Protein AF-A0A1F6LPZ7-F1 (afdb_monomer)

Foldseek 3Di:
DQDDQDPLLVVLQVLLVVLLVVLVVCQVVCQFPADPPDPDDDPPDPQDPVLDDPVLVPGHPLSNVLSSLSSVLSVCSSVVNLVVSLVSLVVSLVSLVVCDPPGGDPVRSCSNNVSSVVSSVSD

Structure (mmCIF, N/CA/C/O backbone):
data_AF-A0A1F6LPZ7-F1
#
_entry.id   AF-A0A1F6LPZ7-F1
#
loop_
_atom_site.group_PDB
_atom_site.id
_atom_site.type_symbol
_atom_site.label_atom_id
_atom_site.label_alt_id
_atom_site.label_comp_id
_atom_site.label_asym_id
_atom_site.label_entity_id
_atom_site.label_seq_id
_atom_site.pdbx_PDB_ins_code
_atom_site.Cartn_x
_atom_site.Cartn_y
_atom_site.Cartn_z
_atom_site.occupancy
_atom_site.B_iso_or_equiv
_atom_site.auth_seq_id
_atom_site.auth_comp_id
_atom_site.auth_asym_id
_atom_site.auth_atom_id
_atom_site.pdbx_PDB_model_num
ATOM 1 N N . MET A 1 1 ? -4.169 -3.607 30.531 1.00 42.41 1 MET A N 1
ATOM 2 C CA . MET A 1 1 ? -5.016 -4.193 29.466 1.00 42.41 1 MET A CA 1
ATOM 3 C C . MET A 1 1 ? -4.755 -3.434 28.175 1.00 42.41 1 MET A C 1
ATOM 5 O O . MET A 1 1 ? -4.782 -2.211 28.216 1.00 42.41 1 MET A O 1
ATOM 9 N N . LYS A 1 2 ? -4.438 -4.117 27.066 1.00 54.19 2 LYS A N 1
ATOM 10 C CA . LYS A 1 2 ? -4.415 -3.463 25.746 1.00 54.19 2 LYS A CA 1
ATOM 11 C C . LYS A 1 2 ? -5.873 -3.209 25.324 1.00 54.19 2 LYS A C 1
ATOM 13 O O . LYS A 1 2 ? -6.692 -4.094 25.574 1.00 54.19 2 LYS A O 1
ATOM 18 N N . PRO A 1 3 ? -6.213 -2.040 24.758 1.00 58.59 3 PRO A N 1
ATOM 19 C CA . PRO A 1 3 ? -7.563 -1.796 24.265 1.00 58.59 3 PRO A CA 1
ATOM 20 C C . PRO A 1 3 ? -7.918 -2.840 23.201 1.00 58.59 3 PRO A C 1
ATOM 22 O O . PRO A 1 3 ? -7.073 -3.196 22.377 1.00 58.59 3 PRO A O 1
ATOM 25 N N . ILE A 1 4 ? -9.149 -3.352 23.255 1.00 59.75 4 ILE A N 1
ATOM 26 C CA . ILE A 1 4 ? -9.685 -4.232 22.214 1.00 59.75 4 ILE A CA 1
ATOM 27 C C . ILE A 1 4 ? -9.799 -3.375 20.945 1.00 59.75 4 ILE A C 1
ATOM 29 O O . ILE A 1 4 ? -10.381 -2.288 21.022 1.00 59.75 4 ILE A O 1
ATOM 33 N N . PRO A 1 5 ? -9.212 -3.795 19.810 1.00 61.88 5 PRO A N 1
ATOM 34 C CA . PRO A 1 5 ? -9.353 -3.064 18.560 1.00 61.88 5 PRO A CA 1
ATOM 35 C C . PRO A 1 5 ? -10.834 -2.899 18.225 1.00 61.88 5 PRO A C 1
ATOM 37 O O . PRO A 1 5 ? -11.611 -3.840 18.369 1.00 61.88 5 PRO A O 1
ATOM 40 N N . THR A 1 6 ? -11.223 -1.714 17.767 1.00 70.38 6 THR A N 1
ATOM 41 C CA . THR A 1 6 ? -12.528 -1.547 17.120 1.00 70.38 6 THR A CA 1
ATOM 42 C C . THR A 1 6 ? -12.580 -2.407 15.853 1.00 70.38 6 THR A C 1
ATOM 44 O O . THR A 1 6 ? -11.527 -2.768 15.320 1.00 70.38 6 THR A O 1
ATOM 47 N N . ASP A 1 7 ? -13.771 -2.689 15.320 1.00 75.19 7 ASP A N 1
ATOM 48 C CA . ASP A 1 7 ? -13.915 -3.423 14.049 1.00 75.19 7 ASP A CA 1
ATOM 49 C C . ASP A 1 7 ? -13.062 -2.792 12.934 1.00 75.19 7 ASP A C 1
ATOM 51 O O . ASP A 1 7 ? -12.348 -3.484 12.211 1.00 75.19 7 ASP A O 1
ATOM 55 N N . ALA A 1 8 ? -13.028 -1.455 12.879 1.00 73.12 8 ALA A N 1
ATOM 56 C CA . ALA A 1 8 ? -12.162 -0.696 11.977 1.00 73.12 8 ALA A CA 1
ATOM 57 C C . ALA A 1 8 ? -10.660 -0.942 12.227 1.00 73.12 8 ALA A C 1
ATOM 59 O O . ALA A 1 8 ? -9.877 -1.038 11.282 1.00 73.12 8 ALA A O 1
ATOM 60 N N . GLY A 1 9 ? -10.247 -1.077 13.491 1.00 79.69 9 GLY A N 1
ATOM 61 C CA . GLY A 1 9 ? -8.878 -1.431 13.864 1.00 79.69 9 GLY A CA 1
ATOM 62 C C . GLY A 1 9 ? -8.485 -2.833 13.393 1.00 79.69 9 GLY A C 1
ATOM 63 O O . GLY A 1 9 ? -7.415 -2.991 12.812 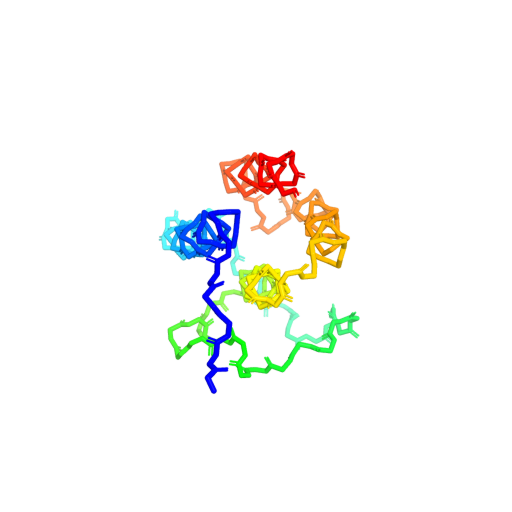1.00 79.69 9 GLY A O 1
ATOM 64 N N . PHE A 1 10 ? -9.356 -3.829 13.578 1.00 81.06 10 PHE A N 1
ATOM 65 C CA . PHE A 1 10 ? -9.109 -5.210 13.140 1.00 81.06 10 PHE A CA 1
ATOM 66 C C . PHE A 1 10 ? -9.074 -5.353 11.611 1.00 81.06 10 PHE A C 1
ATOM 68 O O . PHE A 1 10 ? -8.186 -6.016 11.068 1.00 81.06 10 PHE A O 1
ATOM 75 N N . ILE A 1 11 ? -10.006 -4.699 10.910 1.00 81.81 11 ILE A N 1
ATOM 76 C CA . ILE A 1 11 ? -10.035 -4.673 9.441 1.00 81.81 11 ILE A CA 1
ATOM 77 C C . ILE A 1 11 ? -8.756 -4.024 8.906 1.00 81.81 11 ILE A C 1
ATOM 79 O O . ILE A 1 11 ? -8.107 -4.592 8.030 1.00 81.81 11 ILE A O 1
ATOM 83 N N . CYS A 1 12 ? -8.353 -2.880 9.472 1.00 88.69 12 CYS A N 1
ATOM 84 C CA . CYS A 1 12 ? -7.105 -2.218 9.100 1.00 88.69 12 CYS A CA 1
ATOM 85 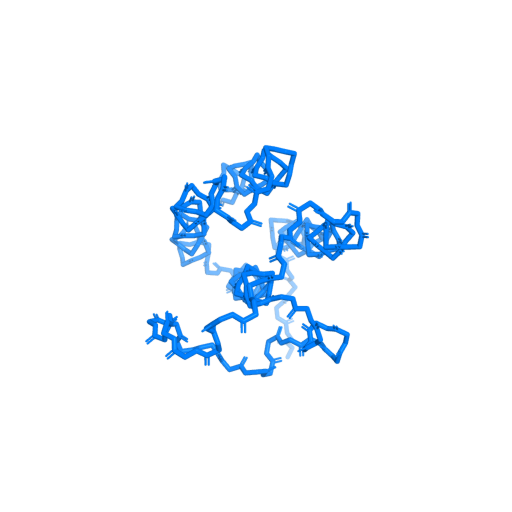C C . CYS A 1 12 ? -5.886 -3.126 9.332 1.00 88.69 12 CYS A C 1
ATOM 87 O O . CYS A 1 12 ? -5.007 -3.201 8.477 1.00 88.69 12 CYS A O 1
ATOM 89 N N . ASP A 1 13 ? -5.839 -3.836 10.464 1.00 90.81 13 ASP A N 1
ATOM 90 C CA . ASP A 1 13 ? -4.743 -4.750 10.797 1.00 90.81 13 ASP A 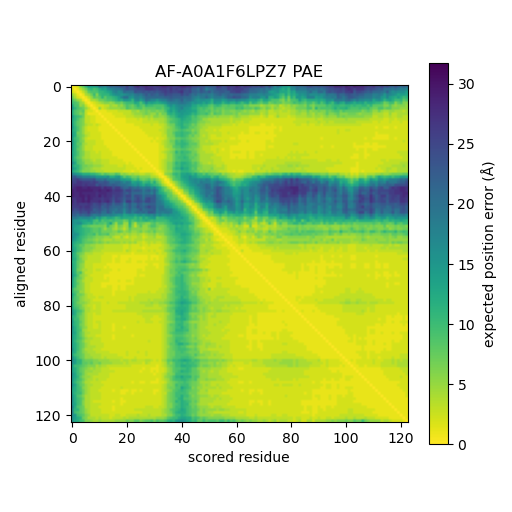CA 1
ATOM 91 C C . ASP A 1 13 ? -4.587 -5.855 9.751 1.00 90.81 13 ASP A C 1
ATOM 93 O O . ASP A 1 13 ? -3.511 -6.028 9.176 1.00 90.81 13 ASP A O 1
ATOM 97 N N . THR A 1 14 ? -5.686 -6.555 9.474 1.00 90.25 14 THR A N 1
ATOM 98 C CA . THR A 1 14 ? -5.712 -7.706 8.566 1.00 90.25 14 THR A CA 1
ATOM 99 C C . THR A 1 14 ? -5.393 -7.279 7.137 1.00 90.25 14 THR A C 1
ATOM 101 O O . THR A 1 14 ? -4.543 -7.883 6.487 1.00 90.25 14 THR A O 1
ATOM 104 N N . PHE A 1 15 ? -6.016 -6.194 6.670 1.00 93.69 15 PHE A N 1
ATOM 105 C CA . PHE A 1 15 ? -5.813 -5.682 5.317 1.00 93.69 15 PHE A CA 1
ATOM 106 C C . PHE A 1 15 ? -4.373 -5.213 5.085 1.00 93.69 15 PHE A C 1
ATOM 108 O O . PHE A 1 15 ? -3.785 -5.486 4.042 1.00 93.69 15 PHE A O 1
ATOM 115 N N . ILE A 1 16 ? -3.766 -4.528 6.061 1.00 95.56 16 ILE A N 1
ATOM 116 C CA . ILE A 1 16 ? -2.375 -4.083 5.927 1.00 95.56 16 ILE A CA 1
ATOM 117 C C . ILE A 1 16 ? -1.410 -5.268 5.919 1.00 95.56 16 ILE A C 1
ATOM 119 O O . ILE A 1 16 ? -0.444 -5.250 5.157 1.00 95.56 16 ILE A O 1
ATOM 123 N N . LEU A 1 17 ? -1.638 -6.282 6.756 1.00 95.00 17 LEU A N 1
ATOM 124 C CA . LEU A 1 17 ? -0.794 -7.477 6.761 1.00 95.00 17 LEU A CA 1
ATOM 125 C C . LEU A 1 17 ? -0.860 -8.219 5.421 1.00 95.00 17 LEU A C 1
ATOM 127 O O . LEU A 1 17 ? 0.186 -8.631 4.918 1.00 95.00 17 LEU A O 1
ATOM 131 N N . ASP A 1 18 ? -2.051 -8.320 4.827 1.00 95.69 18 ASP A N 1
ATOM 132 C CA . ASP A 1 18 ? -2.237 -8.887 3.489 1.00 95.69 18 ASP A CA 1
ATOM 133 C C . ASP A 1 18 ? -1.500 -8.067 2.420 1.00 95.69 18 ASP A C 1
ATOM 135 O O . ASP A 1 18 ? -0.690 -8.608 1.668 1.00 95.69 18 ASP A O 1
ATOM 139 N N . LEU A 1 19 ? -1.655 -6.738 2.425 1.00 96.25 19 LEU A N 1
ATOM 140 C CA . LEU A 1 19 ? -0.956 -5.858 1.483 1.00 96.25 19 LEU A CA 1
ATOM 141 C C . LEU A 1 19 ? 0.574 -5.934 1.628 1.00 96.25 19 LEU A C 1
ATOM 143 O O . LEU A 1 19 ? 1.291 -5.896 0.630 1.00 96.25 19 LEU A O 1
ATOM 147 N N . ILE A 1 20 ? 1.104 -6.076 2.847 1.00 96.44 20 ILE A N 1
ATOM 148 C CA . ILE A 1 20 ? 2.540 -6.325 3.063 1.00 96.44 20 ILE A CA 1
ATOM 149 C C . ILE A 1 20 ? 2.960 -7.660 2.427 1.00 96.44 20 ILE A C 1
ATOM 151 O O . ILE A 1 20 ? 4.021 -7.727 1.803 1.00 96.44 20 ILE A O 1
ATOM 155 N N . GLY A 1 21 ? 2.141 -8.708 2.556 1.00 95.50 21 GLY A N 1
ATOM 156 C CA . GLY A 1 21 ? 2.346 -9.987 1.870 1.00 95.50 21 GLY A CA 1
ATOM 157 C C . GLY A 1 21 ? 2.412 -9.816 0.353 1.00 95.50 21 GLY A C 1
ATOM 158 O O . GLY A 1 21 ? 3.400 -10.201 -0.269 1.00 95.50 21 GLY A O 1
ATOM 159 N N . GLN A 1 22 ? 1.435 -9.118 -0.220 1.00 95.56 22 GLN A N 1
ATOM 160 C CA . GLN A 1 22 ? 1.374 -8.815 -1.651 1.00 95.56 22 GLN A CA 1
ATOM 161 C C . GLN A 1 22 ? 2.585 -8.007 -2.145 1.00 95.56 22 GLN A C 1
ATOM 163 O O . GLN A 1 22 ? 3.098 -8.257 -3.235 1.00 95.56 22 GLN A O 1
ATOM 168 N N . VAL A 1 23 ? 3.100 -7.061 -1.348 1.00 96.25 23 VAL A N 1
ATOM 169 C CA . VAL A 1 23 ? 4.331 -6.320 -1.687 1.00 96.25 23 VAL A CA 1
ATOM 170 C C . VAL A 1 23 ? 5.534 -7.261 -1.766 1.00 96.25 23 VAL A C 1
ATOM 172 O O . VAL A 1 23 ? 6.353 -7.122 -2.675 1.00 96.25 23 VAL A O 1
ATOM 175 N N . ARG A 1 24 ? 5.648 -8.237 -0.857 1.00 94.88 24 ARG A N 1
ATOM 176 C CA . ARG A 1 24 ? 6.723 -9.245 -0.897 1.00 94.88 24 ARG A CA 1
ATOM 177 C C . ARG A 1 24 ? 6.607 -10.129 -2.134 1.00 94.88 24 ARG A C 1
ATOM 179 O O . ARG A 1 24 ? 7.600 -10.327 -2.828 1.00 94.88 24 ARG A O 1
ATOM 186 N N . GLU A 1 25 ? 5.405 -10.600 -2.440 1.00 94.56 25 GLU A N 1
ATOM 187 C CA . GLU A 1 25 ? 5.143 -11.403 -3.638 1.00 94.56 25 GLU A CA 1
ATOM 188 C C . GLU A 1 25 ? 5.464 -10.628 -4.919 1.00 94.56 25 GLU A C 1
ATOM 190 O O . GLU A 1 25 ? 6.103 -11.170 -5.819 1.00 94.56 25 GLU A O 1
ATOM 195 N N . ALA A 1 26 ? 5.130 -9.336 -4.975 1.00 94.62 26 ALA A N 1
ATOM 196 C CA . ALA A 1 26 ? 5.489 -8.466 -6.092 1.00 94.62 26 ALA A CA 1
ATOM 197 C C . ALA A 1 26 ? 7.015 -8.318 -6.260 1.00 94.62 26 ALA A C 1
ATOM 199 O O . ALA A 1 26 ? 7.501 -8.235 -7.389 1.00 94.62 26 ALA A O 1
ATOM 200 N N . VAL A 1 27 ? 7.795 -8.321 -5.171 1.00 93.81 27 VAL A N 1
ATOM 201 C CA . VAL A 1 27 ? 9.266 -8.398 -5.264 1.00 93.81 27 VAL A CA 1
ATOM 202 C C . VAL A 1 27 ? 9.689 -9.735 -5.874 1.00 93.81 27 VAL A C 1
ATOM 204 O O . VAL A 1 27 ? 10.470 -9.744 -6.824 1.00 93.81 27 VAL A O 1
ATOM 207 N N . THR A 1 28 ? 9.164 -10.856 -5.373 1.00 92.56 28 THR A N 1
ATOM 208 C CA . THR A 1 28 ? 9.501 -12.201 -5.876 1.00 92.56 28 THR A CA 1
ATOM 209 C C . THR A 1 28 ? 9.127 -12.385 -7.350 1.00 92.56 28 THR A C 1
ATOM 211 O O . THR A 1 28 ? 9.873 -13.016 -8.094 1.00 92.56 28 THR A O 1
ATOM 214 N N . ALA A 1 29 ? 8.023 -11.784 -7.795 1.00 93.44 29 ALA A N 1
ATOM 215 C CA . ALA A 1 29 ? 7.579 -11.778 -9.188 1.00 93.44 29 ALA A CA 1
ATOM 216 C C . ALA A 1 29 ? 8.409 -10.849 -10.102 1.00 93.44 29 ALA A C 1
ATOM 218 O O . ALA A 1 29 ? 8.164 -10.787 -11.306 1.00 93.44 29 ALA A O 1
ATOM 219 N N . GLY A 1 30 ? 9.373 -10.100 -9.553 1.00 93.44 30 GLY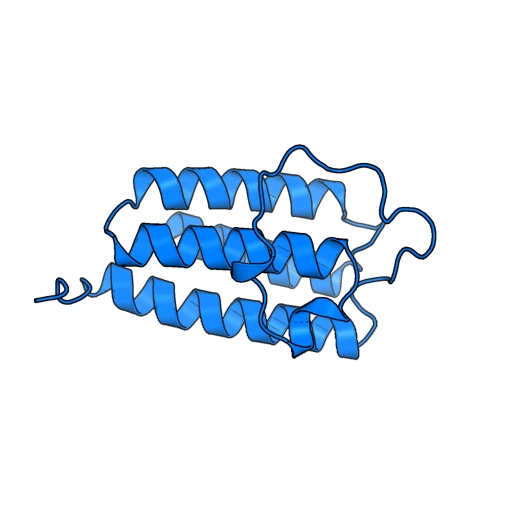 A N 1
ATOM 220 C CA . GLY A 1 30 ? 10.185 -9.139 -10.303 1.00 93.44 30 GLY A CA 1
ATOM 221 C C . GLY A 1 30 ? 9.438 -7.856 -10.682 1.00 93.44 30 GLY A C 1
ATOM 222 O O . GLY A 1 30 ? 9.916 -7.082 -11.511 1.00 93.44 30 GLY A O 1
ATOM 223 N N . TRP A 1 31 ? 8.273 -7.604 -10.081 1.00 94.38 31 TRP A N 1
ATOM 224 C CA . TRP A 1 31 ? 7.456 -6.420 -10.351 1.00 94.38 31 TRP A CA 1
ATOM 225 C C . TRP A 1 31 ? 7.971 -5.168 -9.639 1.00 94.38 31 TRP A C 1
ATOM 227 O O . TRP A 1 31 ? 7.670 -4.055 -10.076 1.00 94.38 31 TRP A O 1
ATOM 237 N N . ILE A 1 32 ? 8.770 -5.338 -8.585 1.00 93.31 32 ILE A N 1
ATOM 238 C CA . ILE A 1 32 ? 9.477 -4.255 -7.896 1.00 93.31 32 ILE A CA 1
ATOM 239 C C . ILE A 1 32 ? 10.972 -4.407 -8.165 1.00 93.31 32 ILE A C 1
ATOM 241 O O . ILE A 1 32 ? 11.601 -5.381 -7.752 1.00 93.31 32 ILE A O 1
ATOM 245 N N . LYS A 1 33 ? 11.547 -3.436 -8.874 1.00 86.88 33 LYS A N 1
ATOM 246 C CA . LYS A 1 33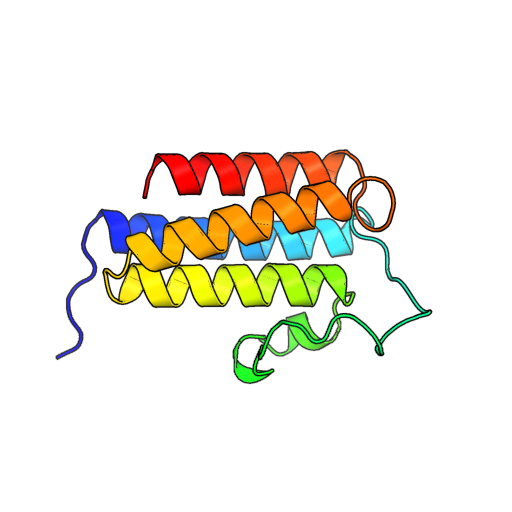 ? 12.942 -3.482 -9.311 1.00 86.88 33 LYS A CA 1
ATOM 247 C C . LYS A 1 33 ? 13.889 -3.236 -8.143 1.00 86.88 33 LYS A C 1
ATOM 249 O O . LYS A 1 33 ? 13.680 -2.339 -7.325 1.00 86.88 33 LYS A O 1
ATOM 254 N N . HIS A 1 34 ? 14.979 -3.991 -8.132 1.00 76.44 34 HIS A N 1
ATOM 255 C CA . HIS A 1 34 ? 16.106 -3.738 -7.251 1.00 76.44 34 HIS A CA 1
ATOM 256 C C . HIS A 1 34 ? 16.915 -2.567 -7.815 1.00 76.44 34 HIS A C 1
ATOM 258 O O . HIS A 1 34 ? 17.569 -2.712 -8.848 1.00 76.44 34 HIS A O 1
ATOM 264 N N . ASP A 1 35 ? 16.870 -1.400 -7.171 1.00 65.81 35 ASP A N 1
ATOM 265 C CA . ASP A 1 35 ? 17.853 -0.368 -7.482 1.00 65.81 35 ASP A CA 1
ATOM 266 C C . ASP A 1 35 ? 19.153 -0.707 -6.751 1.00 65.81 35 ASP A C 1
ATOM 268 O O . ASP A 1 35 ? 19.204 -0.736 -5.526 1.00 65.81 35 ASP A O 1
ATOM 272 N N . LEU A 1 36 ? 20.194 -1.042 -7.509 1.00 55.09 36 LEU A N 1
ATOM 273 C CA . LEU A 1 36 ? 21.523 -1.337 -6.971 1.00 55.09 36 LEU A CA 1
ATOM 274 C C . LEU A 1 36 ? 22.335 -0.057 -6.708 1.00 55.09 36 LEU A C 1
ATOM 276 O O . LEU A 1 36 ? 23.460 -0.153 -6.224 1.00 55.09 36 LEU A O 1
ATOM 280 N N . ARG A 1 37 ? 21.827 1.131 -7.081 1.00 52.19 37 ARG A N 1
ATOM 281 C CA . ARG A 1 37 ? 22.640 2.358 -7.123 1.00 52.19 37 ARG A CA 1
ATOM 282 C C . ARG A 1 37 ? 22.444 3.327 -5.963 1.00 52.19 37 ARG A C 1
ATOM 284 O O . ARG A 1 37 ? 23.275 4.223 -5.836 1.00 52.19 37 ARG A O 1
ATOM 291 N N . LYS A 1 38 ? 21.437 3.173 -5.101 1.00 49.09 38 LYS A N 1
ATOM 292 C CA . LYS A 1 38 ? 21.249 4.082 -3.958 1.00 49.09 38 LYS A CA 1
ATOM 293 C C . LYS A 1 38 ? 20.622 3.407 -2.739 1.00 49.09 38 LYS A C 1
ATOM 295 O O . LYS A 1 38 ? 19.424 3.490 -2.517 1.00 49.09 38 LYS A O 1
ATOM 300 N N . ASP A 1 39 ? 21.485 2.890 -1.871 1.00 47.75 39 ASP A N 1
ATOM 301 C CA . ASP A 1 39 ? 21.229 2.789 -0.425 1.00 47.75 39 ASP A CA 1
ATOM 302 C C . ASP A 1 39 ? 21.529 4.126 0.296 1.00 47.75 39 ASP A C 1
ATOM 304 O O . ASP A 1 39 ? 21.885 4.119 1.471 1.00 47.75 39 ASP A O 1
ATOM 308 N N . ARG A 1 40 ? 21.498 5.279 -0.399 1.00 46.25 40 ARG A N 1
ATOM 309 C CA . ARG A 1 40 ? 22.046 6.530 0.162 1.00 46.25 40 ARG A CA 1
ATOM 310 C C . ARG A 1 40 ? 21.188 7.778 0.189 1.00 46.25 40 ARG A C 1
ATOM 312 O O . ARG A 1 40 ? 21.533 8.637 0.978 1.00 46.25 40 ARG A O 1
ATOM 319 N N . ASP A 1 41 ? 20.111 7.914 -0.577 1.00 45.41 41 ASP A N 1
ATOM 320 C CA . ASP A 1 41 ? 19.380 9.188 -0.563 1.00 45.41 41 ASP A CA 1
ATOM 321 C C . ASP A 1 41 ? 17.875 8.964 -0.736 1.00 45.41 41 ASP A C 1
ATOM 323 O O . ASP A 1 41 ? 17.378 9.012 -1.855 1.00 45.41 41 ASP A O 1
ATOM 327 N N . GLU A 1 42 ? 17.163 8.693 0.358 1.00 48.25 42 GLU A N 1
ATOM 328 C CA . GLU A 1 42 ? 15.729 9.001 0.534 1.00 48.25 42 GLU A CA 1
ATOM 329 C C . GLU A 1 42 ? 15.391 8.975 2.050 1.00 48.25 42 GLU A C 1
ATOM 331 O O . GLU A 1 42 ? 14.363 8.457 2.488 1.00 48.25 42 GLU A O 1
ATOM 336 N N . ASP A 1 43 ? 16.296 9.528 2.871 1.00 46.25 43 ASP A N 1
ATOM 337 C CA . ASP A 1 43 ? 16.151 9.694 4.326 1.00 46.25 43 ASP A CA 1
ATOM 338 C C . ASP A 1 43 ? 15.365 10.974 4.664 1.00 46.25 43 ASP A C 1
ATOM 340 O O . ASP A 1 43 ? 15.865 11.881 5.318 1.00 46.25 43 ASP A O 1
ATOM 344 N N . ASP A 1 44 ? 14.107 11.030 4.226 1.00 47.97 44 ASP A N 1
ATOM 345 C CA . ASP A 1 44 ? 13.089 11.912 4.829 1.00 47.97 44 ASP A CA 1
ATOM 346 C C . ASP A 1 44 ? 12.043 11.089 5.613 1.00 47.97 44 ASP A C 1
ATOM 348 O O . ASP A 1 44 ? 10.939 11.547 5.918 1.00 47.97 44 ASP A O 1
ATOM 352 N N . ASP A 1 45 ? 12.349 9.827 5.923 1.00 54.72 45 ASP A N 1
ATOM 353 C CA . ASP A 1 45 ? 11.520 8.985 6.779 1.00 54.72 45 ASP A CA 1
ATOM 354 C C . ASP A 1 45 ? 12.392 8.451 7.910 1.00 54.72 45 ASP A C 1
ATOM 356 O O . ASP A 1 45 ? 13.199 7.554 7.680 1.00 54.72 45 ASP A O 1
ATOM 360 N N . ASP A 1 46 ? 12.193 8.977 9.126 1.00 50.75 46 ASP A N 1
ATOM 361 C CA . ASP A 1 46 ? 12.685 8.442 10.407 1.00 50.75 46 ASP A CA 1
ATOM 362 C C . ASP A 1 46 ? 12.120 7.019 10.634 1.00 50.75 46 ASP A C 1
ATOM 364 O O . ASP A 1 46 ? 11.247 6.751 11.472 1.00 50.75 46 ASP A O 1
ATOM 368 N N . GLY A 1 47 ? 12.467 6.094 9.750 1.00 55.56 47 GLY A N 1
ATOM 369 C CA . GLY A 1 47 ? 12.005 4.723 9.694 1.00 55.56 47 GLY A CA 1
ATOM 370 C C . GLY A 1 47 ? 12.986 3.844 10.432 1.00 55.56 47 GLY A C 1
ATOM 371 O O . GLY A 1 47 ? 13.982 3.424 9.858 1.00 55.56 47 GLY A O 1
ATOM 372 N N . ASP A 1 48 ? 12.672 3.545 11.687 1.00 65.88 48 ASP A N 1
ATOM 373 C CA . ASP A 1 48 ? 13.401 2.556 12.469 1.00 65.88 48 ASP A CA 1
ATOM 374 C C . ASP A 1 48 ? 13.330 1.177 11.780 1.00 65.88 48 ASP A C 1
ATOM 376 O O . ASP A 1 48 ? 12.253 0.692 11.418 1.00 65.88 48 ASP A O 1
ATOM 380 N N . GLU A 1 49 ? 14.489 0.537 11.607 1.00 67.62 49 GLU A N 1
ATOM 381 C CA . GLU A 1 49 ? 14.649 -0.840 11.120 1.00 67.62 49 GLU A CA 1
ATOM 382 C C . GLU A 1 49 ? 13.799 -1.850 11.913 1.00 67.62 49 GLU A C 1
ATOM 384 O O . GLU A 1 49 ? 13.504 -2.932 11.403 1.00 67.62 49 GLU A O 1
ATOM 389 N N . SER A 1 50 ? 13.371 -1.505 13.135 1.00 75.06 50 SER A N 1
ATOM 390 C CA . SER A 1 50 ? 12.442 -2.308 13.941 1.00 75.06 50 SER A CA 1
ATOM 391 C C . SER A 1 50 ? 11.065 -2.533 13.296 1.00 75.06 50 SER A C 1
ATOM 393 O O . SER A 1 50 ? 10.366 -3.475 13.672 1.00 75.06 50 SER A O 1
ATOM 395 N N . ASP A 1 51 ? 10.681 -1.725 12.301 1.00 79.50 51 ASP A N 1
ATOM 396 C CA . ASP A 1 51 ? 9.432 -1.888 11.543 1.00 79.50 51 ASP A CA 1
ATOM 397 C C . ASP A 1 51 ? 9.500 -2.975 10.454 1.00 79.50 51 ASP A C 1
ATOM 399 O O . ASP A 1 51 ? 8.476 -3.290 9.835 1.00 79.50 51 ASP A O 1
ATOM 403 N N . LEU A 1 52 ? 10.688 -3.534 10.204 1.00 80.69 52 LEU A N 1
ATOM 404 C CA . LEU A 1 52 ? 10.934 -4.579 9.216 1.00 80.69 52 LEU A CA 1
ATOM 405 C C . LEU A 1 52 ? 11.152 -5.932 9.898 1.00 80.69 52 LEU A C 1
ATOM 407 O O . LEU A 1 52 ? 11.938 -6.066 10.838 1.00 80.69 52 LEU A O 1
ATOM 411 N N . SER A 1 53 ? 10.510 -6.975 9.375 1.00 82.38 53 SER A N 1
ATOM 412 C CA . SER A 1 53 ? 10.857 -8.344 9.757 1.00 82.38 53 SER A CA 1
ATOM 413 C C . SER A 1 53 ? 12.168 -8.779 9.084 1.00 82.38 53 SER A C 1
ATOM 415 O O . SER A 1 53 ? 12.585 -8.204 8.081 1.00 82.38 53 SER A O 1
ATOM 417 N N . ASN A 1 54 ? 12.833 -9.814 9.610 1.00 81.75 54 ASN A N 1
ATOM 418 C CA . ASN A 1 54 ? 14.070 -10.349 9.021 1.00 81.75 54 ASN A CA 1
ATOM 419 C C . ASN A 1 54 ? 14.012 -10.612 7.501 1.00 81.75 54 ASN A C 1
ATOM 421 O O . ASN A 1 54 ? 14.974 -10.229 6.832 1.00 81.75 54 ASN A O 1
ATOM 425 N N . PRO A 1 55 ? 12.946 -11.208 6.923 1.00 82.25 55 PRO A N 1
ATOM 426 C CA . PRO A 1 55 ? 12.871 -11.355 5.469 1.00 82.25 55 PRO A CA 1
ATOM 427 C C . PRO A 1 55 ? 12.774 -10.009 4.736 1.00 82.25 55 PRO A C 1
ATOM 429 O O . PRO A 1 55 ? 13.283 -9.889 3.626 1.00 82.25 55 PRO A O 1
ATOM 432 N N . ASP A 1 56 ? 12.200 -8.973 5.355 1.00 84.44 56 ASP A N 1
ATOM 433 C CA . ASP A 1 56 ? 12.037 -7.669 4.705 1.00 84.44 56 ASP A CA 1
ATOM 434 C C . ASP A 1 56 ? 13.363 -6.926 4.520 1.00 84.44 56 ASP A C 1
ATOM 436 O O . ASP A 1 56 ? 13.515 -6.143 3.585 1.00 84.44 56 ASP A O 1
ATOM 440 N N . LYS A 1 57 ? 14.350 -7.181 5.384 1.00 83.69 57 LYS A N 1
ATOM 441 C CA . LYS A 1 57 ? 15.656 -6.503 5.342 1.00 83.69 57 LYS A CA 1
ATOM 442 C C . LYS A 1 57 ? 16.438 -6.775 4.056 1.00 83.69 57 LYS A C 1
ATOM 444 O O . LYS A 1 57 ? 17.258 -5.949 3.658 1.00 83.69 57 LYS A O 1
ATOM 449 N N . GLN A 1 58 ? 16.156 -7.899 3.396 1.00 85.75 58 GLN A N 1
ATOM 450 C CA . GLN A 1 58 ? 16.780 -8.298 2.132 1.00 85.75 58 GLN A CA 1
ATOM 451 C C . GLN A 1 58 ? 16.029 -7.775 0.896 1.00 85.75 58 GLN A C 1
ATOM 453 O O . GLN A 1 58 ? 16.483 -7.978 -0.227 1.00 85.75 58 GLN A O 1
ATOM 458 N N . LEU A 1 59 ? 14.880 -7.115 1.075 1.00 88.25 59 LEU A N 1
ATOM 459 C CA . 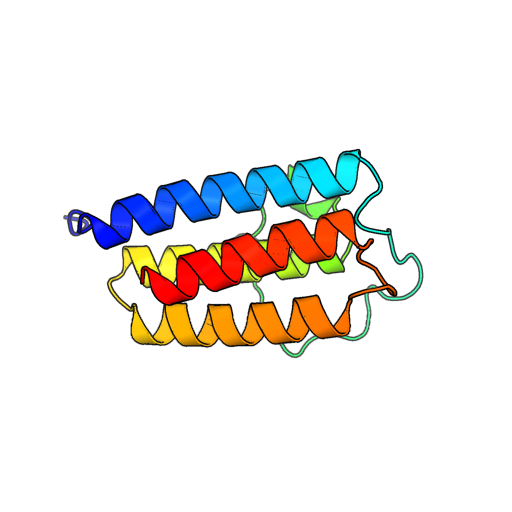LEU A 1 59 ? 14.085 -6.590 -0.034 1.00 88.25 59 LEU A CA 1
ATOM 460 C C . LEU A 1 59 ? 14.704 -5.310 -0.627 1.00 88.25 59 LEU A C 1
ATOM 462 O O . LEU A 1 59 ? 15.435 -4.590 0.067 1.00 88.25 59 LEU A O 1
ATOM 466 N N . PRO A 1 60 ? 14.353 -4.962 -1.883 1.00 90.00 60 PRO A N 1
ATOM 467 C CA . PRO A 1 60 ? 14.707 -3.681 -2.486 1.00 90.00 60 PRO A CA 1
ATOM 468 C C . PRO A 1 60 ? 14.337 -2.480 -1.605 1.00 90.00 60 PRO A C 1
ATOM 470 O O . PRO A 1 60 ? 13.313 -2.497 -0.917 1.00 90.00 60 PRO A O 1
ATOM 473 N N . GLY A 1 61 ? 15.118 -1.395 -1.684 1.00 89.19 61 GLY A N 1
ATOM 474 C CA . GLY A 1 61 ? 14.897 -0.166 -0.904 1.00 89.19 61 GLY A CA 1
ATOM 475 C C . GLY A 1 61 ? 13.465 0.375 -0.985 1.00 89.19 61 GLY A C 1
ATOM 476 O O . GLY A 1 61 ? 12.857 0.678 0.042 1.00 89.19 61 GLY A O 1
ATOM 477 N N . VAL A 1 62 ? 12.878 0.394 -2.187 1.00 90.69 62 VAL A N 1
ATOM 478 C CA . VAL A 1 62 ? 11.486 0.829 -2.396 1.00 90.69 62 VAL A CA 1
ATOM 479 C C . VAL A 1 62 ? 10.486 -0.076 -1.673 1.00 90.69 62 VAL A C 1
ATOM 481 O O . VAL A 1 62 ? 9.591 0.430 -1.000 1.00 90.69 62 VAL A O 1
ATOM 484 N N . ALA A 1 63 ? 10.655 -1.399 -1.745 1.00 92.50 63 ALA A N 1
ATOM 485 C CA . ALA A 1 63 ? 9.783 -2.342 -1.045 1.00 92.50 63 ALA A CA 1
ATOM 486 C C . ALA A 1 63 ? 9.896 -2.185 0.479 1.00 92.50 63 ALA A C 1
ATOM 488 O O . ALA A 1 63 ? 8.875 -2.097 1.161 1.00 92.50 63 ALA A O 1
ATOM 489 N N . LYS A 1 64 ? 11.123 -2.052 1.007 1.00 92.06 64 LYS A N 1
ATOM 490 C CA . LYS A 1 64 ? 11.370 -1.766 2.431 1.00 92.06 64 LYS A CA 1
ATOM 491 C C . LYS A 1 64 ? 10.651 -0.494 2.875 1.00 92.06 64 LYS A C 1
ATOM 493 O O . LYS A 1 64 ? 9.950 -0.508 3.882 1.00 92.06 64 LYS A O 1
ATOM 498 N N . SER A 1 65 ? 10.782 0.587 2.108 1.00 91.50 65 SER A N 1
ATOM 499 C CA . SER A 1 65 ? 10.135 1.869 2.404 1.00 91.50 65 SER A CA 1
ATOM 500 C C . SER A 1 65 ? 8.603 1.753 2.436 1.00 91.50 65 SER A C 1
ATOM 502 O O . SER A 1 65 ? 7.967 2.204 3.393 1.00 91.50 65 SER A O 1
ATOM 504 N N . ILE A 1 66 ? 8.005 1.062 1.458 1.00 94.00 66 ILE A N 1
ATOM 505 C CA . ILE A 1 66 ? 6.555 0.808 1.410 1.00 94.00 66 ILE A CA 1
ATOM 506 C C . ILE A 1 66 ? 6.100 -0.006 2.631 1.00 94.00 66 ILE A C 1
ATOM 508 O O . ILE A 1 66 ? 5.160 0.402 3.317 1.00 94.00 66 ILE A O 1
ATOM 512 N N . ILE A 1 67 ? 6.792 -1.105 2.954 1.00 94.88 67 ILE A N 1
ATOM 513 C CA . ILE A 1 67 ? 6.463 -1.961 4.105 1.00 94.88 67 ILE A CA 1
ATOM 514 C C . ILE A 1 67 ? 6.565 -1.178 5.418 1.00 94.88 67 ILE A C 1
ATOM 516 O O . ILE A 1 67 ? 5.638 -1.241 6.223 1.00 94.88 67 ILE A O 1
ATOM 520 N N . ARG A 1 68 ? 7.616 -0.372 5.630 1.00 93.12 68 ARG A N 1
ATOM 521 C CA . ARG A 1 68 ? 7.733 0.472 6.838 1.00 93.12 68 ARG A CA 1
ATOM 522 C C . ARG A 1 68 ? 6.543 1.415 6.984 1.00 93.12 68 ARG A C 1
ATOM 524 O O . ARG A 1 68 ? 5.970 1.521 8.071 1.00 93.12 68 ARG A O 1
ATOM 531 N N . LYS A 1 69 ? 6.138 2.093 5.905 1.00 94.38 69 LYS A N 1
ATOM 532 C CA . LYS A 1 69 ? 4.983 3.003 5.951 1.00 94.38 69 LYS A CA 1
ATOM 533 C C . LYS A 1 69 ? 3.690 2.253 6.259 1.00 94.38 69 LYS A C 1
ATOM 535 O O . LYS A 1 69 ? 2.931 2.719 7.107 1.00 94.38 69 LYS A O 1
ATOM 540 N N . LEU A 1 70 ? 3.471 1.083 5.661 1.00 95.44 70 LEU A N 1
ATOM 541 C CA . LEU A 1 70 ? 2.331 0.217 5.974 1.00 95.44 70 LEU A CA 1
ATOM 542 C C . LEU A 1 70 ? 2.340 -0.230 7.446 1.00 95.44 70 LEU A C 1
ATOM 544 O O . LEU A 1 70 ? 1.336 -0.064 8.141 1.00 95.44 70 LEU A O 1
ATOM 548 N N . THR A 1 71 ? 3.482 -0.668 7.981 1.00 94.44 71 THR A N 1
ATOM 549 C CA . THR A 1 71 ? 3.643 -1.004 9.408 1.00 94.44 71 THR A CA 1
ATOM 550 C C . THR A 1 71 ? 3.330 0.191 10.318 1.00 94.44 71 THR A C 1
ATOM 552 O O . THR A 1 71 ? 2.669 0.037 11.350 1.00 94.44 71 THR A O 1
ATOM 555 N N . LYS A 1 72 ? 3.737 1.410 9.942 1.00 93.19 72 LYS A N 1
ATOM 556 C CA . LYS A 1 72 ? 3.383 2.643 10.669 1.00 93.19 72 LYS A CA 1
ATOM 557 C C . LYS A 1 72 ? 1.873 2.916 10.626 1.00 93.19 72 LYS A C 1
ATOM 559 O O . LYS A 1 72 ? 1.300 3.220 11.671 1.00 93.19 72 LYS A O 1
ATOM 564 N N . VAL A 1 73 ? 1.217 2.777 9.469 1.00 94.12 73 VAL A N 1
ATOM 565 C CA . VAL A 1 73 ? -0.252 2.918 9.348 1.00 94.12 73 VAL A CA 1
ATOM 566 C C . VAL A 1 73 ? -0.954 1.913 10.262 1.00 94.12 73 VAL A C 1
ATOM 568 O O . VAL A 1 73 ? -1.817 2.305 11.048 1.00 94.12 73 VAL A O 1
ATOM 571 N N . ARG A 1 74 ? -0.526 0.647 10.237 1.00 93.62 74 ARG A N 1
ATOM 572 C CA . ARG A 1 74 ? -1.058 -0.421 11.092 1.00 93.62 74 ARG A CA 1
ATOM 573 C C . ARG A 1 74 ? -0.978 -0.054 12.571 1.00 93.62 74 ARG A C 1
ATOM 575 O O . ARG A 1 74 ? -1.971 -0.156 13.288 1.00 93.62 74 ARG A O 1
ATOM 582 N N . ARG A 1 75 ? 0.176 0.441 13.036 1.00 92.44 75 ARG A N 1
ATOM 583 C CA . ARG A 1 75 ? 0.353 0.888 14.430 1.00 92.44 75 ARG A CA 1
ATOM 584 C C . ARG A 1 75 ? -0.595 2.028 14.803 1.00 92.44 75 ARG A C 1
ATOM 586 O O . ARG A 1 75 ? -1.131 2.019 15.909 1.00 92.44 75 ARG A O 1
ATOM 593 N N . GLU A 1 76 ? -0.816 2.988 13.909 1.00 93.44 76 GLU A N 1
ATOM 594 C CA . GLU A 1 76 ? -1.751 4.091 14.156 1.00 93.44 76 GLU A CA 1
ATOM 595 C C . GLU A 1 76 ? -3.213 3.608 14.181 1.00 93.44 76 GLU A C 1
ATOM 597 O O . GLU A 1 76 ? -3.941 3.979 15.102 1.00 93.44 76 GLU A O 1
ATOM 602 N N . CYS A 1 77 ? -3.621 2.708 13.277 1.00 91.81 77 CYS A N 1
ATOM 603 C CA . CYS A 1 77 ? -4.937 2.051 13.313 1.00 91.81 77 CYS A CA 1
ATOM 604 C C . CYS A 1 77 ? -5.182 1.303 14.629 1.00 91.81 77 CYS A C 1
ATOM 606 O O . CYS A 1 77 ? -6.205 1.506 15.280 1.00 91.81 77 CYS A O 1
ATOM 608 N N . MET A 1 78 ? -4.214 0.497 15.073 1.00 89.44 78 MET A N 1
ATOM 609 C CA . MET A 1 78 ? -4.309 -0.269 16.324 1.00 89.44 78 MET A CA 1
ATOM 610 C C . MET A 1 78 ? -4.358 0.618 17.576 1.00 89.44 78 MET A C 1
ATOM 612 O O . MET A 1 78 ? -4.786 0.175 18.640 1.00 89.44 78 MET A O 1
ATOM 616 N N . ARG A 1 79 ? -3.932 1.881 17.463 1.00 90.81 79 ARG A N 1
ATOM 617 C CA . ARG A 1 79 ? -4.046 2.908 18.511 1.00 90.81 79 ARG A CA 1
ATOM 618 C C . ARG A 1 79 ? -5.318 3.758 18.383 1.00 90.81 79 ARG A C 1
ATOM 620 O O . ARG A 1 79 ? -5.473 4.698 19.156 1.00 90.81 79 ARG A O 1
ATOM 627 N N . GLY A 1 80 ? -6.181 3.488 17.400 1.00 90.12 80 GLY A N 1
ATOM 628 C CA . GLY A 1 80 ? -7.361 4.301 17.087 1.00 90.12 80 GLY A CA 1
ATOM 629 C C . GLY A 1 80 ? -7.039 5.679 16.492 1.00 90.12 80 GLY A C 1
ATOM 630 O O . GLY A 1 80 ? -7.912 6.540 16.405 1.00 90.12 80 GLY A O 1
ATOM 631 N N . LYS A 1 81 ? -5.790 5.923 16.076 1.00 93.00 81 LYS A N 1
ATOM 632 C CA . LYS A 1 81 ? -5.318 7.205 15.527 1.00 93.00 81 LYS A CA 1
ATOM 633 C C . LYS A 1 81 ? -5.565 7.282 14.018 1.00 93.00 81 LYS A C 1
ATOM 635 O O . LYS A 1 81 ? -4.641 7.456 13.222 1.00 93.00 81 LYS A O 1
ATOM 640 N N . PHE A 1 82 ? -6.827 7.163 13.612 1.00 91.25 82 PHE A N 1
ATOM 641 C CA . PHE A 1 82 ? -7.207 7.076 12.196 1.00 91.25 82 PHE A CA 1
ATOM 642 C C . PHE A 1 82 ? -6.851 8.331 11.383 1.00 91.25 82 PHE A C 1
ATOM 644 O O . PHE A 1 82 ? -6.516 8.218 10.209 1.00 91.25 82 PHE A O 1
ATOM 651 N N . GLY A 1 83 ? -6.840 9.524 11.992 1.00 93.38 83 GLY A N 1
ATOM 652 C CA . GLY A 1 83 ? -6.365 10.748 11.328 1.00 93.38 83 GLY A CA 1
ATOM 653 C C . GLY A 1 83 ? -4.916 10.630 10.834 1.00 93.38 83 GLY A C 1
ATOM 654 O O . GLY A 1 83 ? -4.644 10.850 9.653 1.00 93.38 83 GLY A O 1
ATOM 655 N N . ASN A 1 84 ? -4.017 10.172 11.710 1.00 94.94 84 ASN A N 1
ATOM 656 C CA . ASN A 1 84 ? -2.607 9.941 11.387 1.00 94.94 84 ASN A CA 1
ATOM 657 C C . ASN A 1 84 ? -2.435 8.805 10.371 1.00 94.94 84 ASN A C 1
ATOM 659 O O . ASN A 1 84 ? -1.593 8.889 9.477 1.00 94.94 84 ASN A O 1
ATOM 663 N N . ALA A 1 85 ? -3.236 7.740 10.496 1.00 94.44 85 ALA A N 1
ATOM 664 C CA . ALA A 1 85 ? -3.232 6.629 9.548 1.00 94.44 85 ALA A CA 1
ATOM 665 C C . ALA A 1 85 ? -3.574 7.115 8.127 1.00 94.44 85 ALA A C 1
ATOM 667 O O . ALA A 1 85 ? -2.821 6.845 7.189 1.00 94.44 85 ALA A O 1
ATOM 668 N N . ARG A 1 86 ? -4.636 7.920 7.975 1.00 95.69 86 ARG A N 1
ATOM 669 C CA . ARG A 1 86 ? -5.031 8.517 6.687 1.00 95.69 86 ARG A CA 1
ATOM 670 C C . ARG A 1 86 ? -3.949 9.425 6.102 1.00 95.69 86 ARG A C 1
ATOM 672 O O . ARG A 1 86 ? -3.700 9.383 4.901 1.00 95.69 86 ARG A O 1
ATOM 679 N N . GLU A 1 87 ? -3.294 10.245 6.921 1.00 96.44 87 GLU A N 1
ATOM 680 C CA . GLU A 1 87 ? -2.192 11.098 6.457 1.00 96.44 87 GLU A CA 1
ATOM 681 C C . GLU A 1 87 ? -1.029 10.268 5.896 1.00 96.44 87 GLU A C 1
ATOM 683 O O . GLU A 1 87 ? -0.551 10.530 4.790 1.00 96.44 87 GLU A O 1
ATOM 688 N N . LYS A 1 88 ? -0.631 9.206 6.605 1.00 95.12 88 LYS A N 1
ATOM 689 C CA . LYS A 1 88 ? 0.432 8.300 6.151 1.00 95.12 88 LYS A CA 1
ATOM 690 C C . LYS A 1 88 ? 0.064 7.559 4.867 1.00 95.12 88 LYS A C 1
ATOM 692 O O . LYS A 1 88 ? 0.922 7.431 3.996 1.00 95.12 88 LYS A O 1
ATOM 697 N N . LEU A 1 89 ? -1.193 7.143 4.709 1.00 96.06 89 LEU A N 1
ATOM 698 C CA . LEU A 1 89 ? -1.679 6.542 3.461 1.00 96.06 89 LEU A CA 1
ATOM 699 C C . LEU A 1 89 ? -1.606 7.521 2.285 1.00 96.06 89 LEU A C 1
ATOM 701 O O . LEU A 1 89 ? -1.129 7.150 1.216 1.00 96.06 89 LEU A O 1
ATOM 705 N N . ARG A 1 90 ? -1.980 8.794 2.475 1.00 97.12 90 ARG A N 1
ATOM 706 C CA . ARG A 1 90 ? -1.829 9.821 1.424 1.00 97.12 90 ARG A CA 1
ATOM 707 C C . ARG A 1 90 ? -0.371 10.010 1.014 1.00 97.12 90 ARG A C 1
ATOM 709 O O . ARG A 1 90 ? -0.081 10.135 -0.175 1.00 97.12 90 ARG A O 1
ATOM 716 N N . THR A 1 91 ? 0.548 10.006 1.976 1.00 96.06 91 THR A N 1
ATOM 717 C CA . THR A 1 91 ? 1.989 10.068 1.694 1.00 96.06 91 THR A CA 1
ATOM 718 C C . THR A 1 91 ? 2.468 8.831 0.934 1.00 96.06 91 THR A C 1
ATOM 720 O O . THR A 1 91 ? 3.206 8.973 -0.040 1.00 96.06 91 THR A O 1
ATOM 723 N N . LEU A 1 92 ? 2.000 7.635 1.306 1.00 95.56 92 LEU A N 1
ATOM 724 C CA . LEU A 1 92 ? 2.318 6.400 0.586 1.00 95.56 92 LEU A CA 1
ATOM 725 C C . LEU A 1 92 ? 1.813 6.437 -0.866 1.00 95.56 92 LEU A C 1
ATOM 727 O O . LEU A 1 92 ? 2.569 6.106 -1.773 1.00 95.56 92 LEU A O 1
ATOM 731 N N . ILE A 1 93 ? 0.593 6.924 -1.119 1.00 97.06 93 ILE A N 1
ATOM 732 C CA . ILE A 1 93 ? 0.060 7.082 -2.487 1.00 97.06 93 ILE A CA 1
ATOM 733 C C . ILE A 1 93 ? 0.960 7.998 -3.328 1.00 97.06 93 ILE A C 1
ATOM 735 O O . ILE A 1 93 ? 1.269 7.682 -4.478 1.00 97.06 93 ILE A O 1
ATOM 739 N N . ARG A 1 94 ? 1.421 9.126 -2.767 1.00 95.81 94 ARG A N 1
ATOM 740 C CA . ARG A 1 94 ? 2.350 10.038 -3.464 1.00 95.81 94 ARG A CA 1
ATOM 741 C C . ARG A 1 94 ? 3.669 9.347 -3.802 1.00 95.81 94 ARG A C 1
ATOM 743 O O . ARG A 1 94 ? 4.134 9.476 -4.932 1.00 95.81 94 ARG A O 1
ATOM 750 N N . GLN A 1 95 ? 4.232 8.588 -2.863 1.00 92.50 95 GLN A N 1
ATOM 751 C CA . GLN A 1 95 ? 5.447 7.807 -3.093 1.00 92.50 95 GLN A CA 1
ATOM 752 C C . GLN A 1 95 ? 5.242 6.775 -4.209 1.00 92.50 95 GLN A C 1
ATOM 754 O O . GLN A 1 95 ? 6.027 6.729 -5.149 1.00 92.50 95 GLN A O 1
ATOM 759 N N . VAL A 1 96 ? 4.167 5.987 -4.156 1.00 94.12 96 VAL A N 1
ATOM 760 C CA . VAL A 1 96 ? 3.858 4.962 -5.167 1.00 94.12 96 VAL A CA 1
ATOM 761 C C . VAL A 1 96 ? 3.698 5.589 -6.557 1.00 94.12 96 VAL A C 1
ATOM 763 O O . VAL A 1 96 ? 4.258 5.081 -7.526 1.00 94.12 96 VAL A O 1
ATOM 766 N N . ASN A 1 97 ? 3.029 6.743 -6.658 1.00 94.50 97 ASN A N 1
ATOM 767 C CA . ASN A 1 97 ? 2.952 7.514 -7.904 1.00 94.50 97 ASN A CA 1
ATOM 768 C C . ASN A 1 97 ? 4.332 7.969 -8.403 1.00 94.50 97 ASN A C 1
ATOM 770 O O . ASN A 1 97 ? 4.602 7.877 -9.597 1.00 94.50 97 ASN A O 1
ATOM 774 N N . ALA A 1 98 ? 5.213 8.431 -7.512 1.00 92.50 98 ALA A N 1
ATOM 775 C CA . ALA A 1 98 ? 6.551 8.898 -7.878 1.00 92.50 98 ALA A CA 1
ATOM 776 C C . ALA A 1 98 ? 7.491 7.769 -8.341 1.00 92.50 98 ALA A C 1
ATOM 778 O O . ALA A 1 98 ? 8.439 8.042 -9.088 1.00 92.50 98 ALA A O 1
ATOM 779 N N . GLN A 1 99 ? 7.225 6.531 -7.903 1.00 91.56 99 GLN A N 1
ATOM 780 C CA . GLN A 1 99 ? 8.021 5.341 -8.215 1.00 91.56 99 GLN A CA 1
ATOM 781 C C . GLN A 1 99 ? 7.496 4.514 -9.398 1.00 91.56 99 GLN A C 1
ATOM 783 O O . GLN A 1 99 ? 8.183 3.590 -9.852 1.00 91.56 99 GLN A O 1
ATOM 788 N N . ARG A 1 100 ? 6.323 4.864 -9.942 1.00 94.38 100 ARG A N 1
ATOM 789 C CA . ARG A 1 100 ? 5.756 4.263 -11.156 1.00 94.38 100 ARG A CA 1
ATOM 790 C C . ARG A 1 100 ? 6.738 4.354 -12.328 1.00 94.38 100 ARG A C 1
ATOM 792 O O . ARG A 1 100 ? 7.292 5.417 -12.603 1.00 94.38 100 ARG A O 1
ATOM 799 N N . GLY A 1 101 ? 6.978 3.235 -13.005 1.00 88.81 101 GLY A N 1
ATOM 800 C CA . GLY A 1 101 ? 7.889 3.124 -14.150 1.00 88.81 101 GLY A CA 1
ATOM 801 C C . GLY A 1 101 ? 9.383 3.149 -13.793 1.00 88.81 101 GLY A C 1
ATOM 802 O O . GLY A 1 101 ? 10.193 2.593 -14.538 1.00 88.81 101 GLY A O 1
ATOM 803 N N . LYS A 1 102 ? 9.760 3.725 -12.642 1.00 90.44 102 LYS A N 1
ATOM 804 C CA . LYS A 1 102 ? 11.144 3.763 -12.140 1.00 90.44 102 LYS A CA 1
ATOM 805 C C . LYS A 1 102 ? 11.513 2.458 -11.447 1.00 90.44 102 LYS A C 1
ATOM 807 O O . LYS A 1 102 ? 12.325 1.690 -11.961 1.00 90.44 102 LYS A O 1
ATOM 812 N N . HIS A 1 103 ? 10.863 2.193 -10.315 1.00 91.94 103 HIS A N 1
ATOM 813 C CA . HIS A 1 103 ? 11.092 1.006 -9.489 1.00 91.94 103 HIS A CA 1
ATOM 814 C C . HIS A 1 103 ? 9.867 0.100 -9.414 1.00 91.94 103 HIS A C 1
ATOM 816 O O . HIS A 1 103 ? 10.012 -1.078 -9.104 1.00 91.94 103 HIS A O 1
ATOM 822 N N . LEU A 1 104 ? 8.684 0.619 -9.744 1.00 94.00 104 LEU A N 1
ATOM 823 C CA . LEU A 1 104 ? 7.448 -0.148 -9.818 1.00 94.00 104 LEU A CA 1
ATOM 824 C C . LEU A 1 104 ? 7.071 -0.375 -11.282 1.00 94.00 104 LEU A C 1
ATOM 826 O O . LEU A 1 104 ? 6.994 0.571 -12.069 1.00 94.00 104 LEU A O 1
ATOM 830 N N . THR A 1 105 ? 6.830 -1.630 -11.642 1.00 95.44 105 THR A N 1
ATOM 831 C CA . THR A 1 105 ? 6.061 -1.986 -12.847 1.00 95.44 105 THR A CA 1
ATOM 832 C C . THR A 1 105 ? 4.626 -1.459 -12.757 1.00 95.44 105 THR A C 1
ATOM 834 O 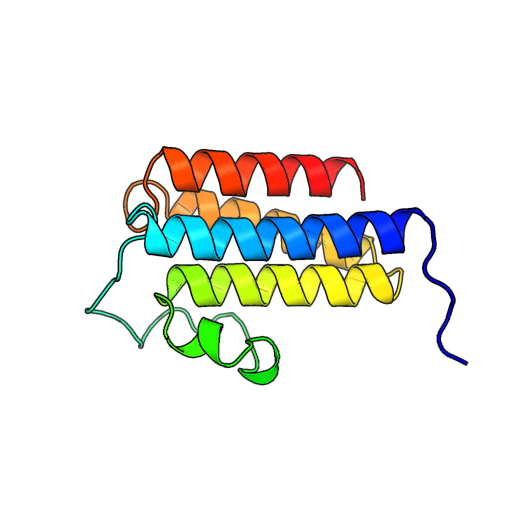O . THR A 1 105 ? 4.183 -1.039 -11.685 1.00 95.44 105 THR A O 1
ATOM 837 N N . GLU A 1 106 ? 3.884 -1.486 -13.864 1.00 95.44 106 GLU A N 1
ATOM 838 C CA . GLU A 1 106 ? 2.475 -1.070 -13.869 1.00 95.44 106 GLU A CA 1
ATOM 839 C C . GLU A 1 106 ? 1.615 -1.957 -12.961 1.00 95.44 106 GLU A C 1
ATOM 841 O O . GLU A 1 106 ? 0.748 -1.449 -12.251 1.00 95.44 106 GLU A O 1
ATOM 846 N N . GLU A 1 107 ? 1.912 -3.254 -12.907 1.00 95.06 107 GLU A N 1
ATOM 847 C CA . GLU A 1 107 ? 1.233 -4.242 -12.074 1.00 95.06 107 GLU A CA 1
ATOM 848 C C . GLU A 1 107 ? 1.424 -3.938 -10.584 1.00 95.06 107 GLU A C 1
ATOM 850 O O . GLU A 1 107 ? 0.448 -3.766 -9.852 1.00 95.06 107 GLU A O 1
ATOM 855 N N . SER A 1 108 ? 2.677 -3.799 -10.130 1.00 95.94 108 SER A N 1
ATOM 856 C CA . SER A 1 108 ? 2.952 -3.450 -8.724 1.00 95.94 108 SER A CA 1
ATOM 857 C C . SER A 1 108 ? 2.432 -2.060 -8.355 1.00 95.94 108 SER A C 1
ATOM 859 O O . SER A 1 108 ? 1.908 -1.870 -7.258 1.00 95.94 108 SER A O 1
ATOM 861 N N . TYR A 1 109 ? 2.528 -1.091 -9.269 1.00 96.94 109 TYR A N 1
ATOM 862 C CA . TYR A 1 109 ? 1.961 0.238 -9.078 1.00 96.94 109 TYR A CA 1
ATOM 863 C C . TYR A 1 109 ? 0.447 0.174 -8.848 1.00 96.94 109 TYR A C 1
ATOM 865 O O . TYR A 1 109 ? -0.038 0.713 -7.851 1.00 96.94 109 TYR A O 1
ATOM 873 N N . ALA A 1 110 ? -0.289 -0.491 -9.742 1.00 97.06 110 ALA A N 1
ATOM 874 C CA . ALA A 1 110 ? -1.742 -0.586 -9.671 1.00 97.06 110 ALA A CA 1
ATOM 875 C C . ALA A 1 110 ? -2.194 -1.311 -8.399 1.00 97.06 110 ALA A C 1
ATOM 877 O O . ALA A 1 110 ? -3.061 -0.803 -7.690 1.00 97.06 110 ALA A O 1
ATOM 878 N N . LEU A 1 111 ? -1.555 -2.439 -8.074 1.00 96.25 111 LEU A N 1
ATOM 879 C CA . LEU A 1 111 ? -1.838 -3.230 -6.877 1.00 96.25 111 LEU A CA 1
ATOM 880 C C . LEU A 1 111 ? -1.688 -2.401 -5.598 1.00 96.25 111 LEU A C 1
ATOM 882 O O . LEU A 1 111 ? -2.605 -2.329 -4.779 1.00 96.25 111 LEU A O 1
ATOM 886 N N . ILE A 1 112 ? -0.535 -1.751 -5.423 1.00 96.56 112 ILE A N 1
ATOM 887 C CA . ILE A 1 112 ? -0.240 -1.022 -4.187 1.00 96.56 112 ILE A CA 1
ATOM 888 C C . ILE A 1 112 ? -1.117 0.225 -4.101 1.00 96.56 112 ILE A C 1
ATOM 890 O O . ILE A 1 112 ? -1.678 0.509 -3.041 1.00 96.56 112 ILE A O 1
ATOM 894 N N . LYS A 1 113 ? -1.282 0.960 -5.206 1.00 97.38 113 LYS A N 1
ATOM 895 C CA . LYS A 1 113 ? -2.102 2.173 -5.227 1.00 97.38 113 LYS A CA 1
ATOM 896 C C . LYS A 1 113 ? -3.566 1.870 -4.923 1.00 97.38 113 LYS A C 1
ATOM 898 O O . LYS A 1 113 ? -4.110 2.494 -4.017 1.00 97.38 113 LYS A O 1
ATOM 903 N N . PHE A 1 114 ? -4.166 0.907 -5.623 1.00 96.81 114 PHE A N 1
ATOM 904 C CA . PHE A 1 114 ? -5.574 0.554 -5.446 1.00 96.81 114 PHE A CA 1
ATOM 905 C C . PHE A 1 114 ? -5.869 0.152 -4.000 1.00 96.81 114 PHE A C 1
ATOM 907 O O . PHE A 1 114 ? -6.767 0.710 -3.375 1.00 96.81 114 PHE A O 1
ATOM 914 N N . ASN A 1 115 ? -5.066 -0.753 -3.431 1.00 95.44 115 ASN A N 1
ATOM 915 C CA . ASN A 1 115 ? -5.257 -1.191 -2.050 1.00 95.44 115 ASN A CA 1
ATOM 916 C C . ASN A 1 115 ? -5.047 -0.047 -1.042 1.00 95.44 115 ASN A C 1
ATOM 918 O O . ASN A 1 115 ? -5.774 0.050 -0.054 1.00 95.44 115 ASN A O 1
ATOM 922 N N . THR A 1 116 ? -4.092 0.853 -1.295 1.00 95.75 116 THR 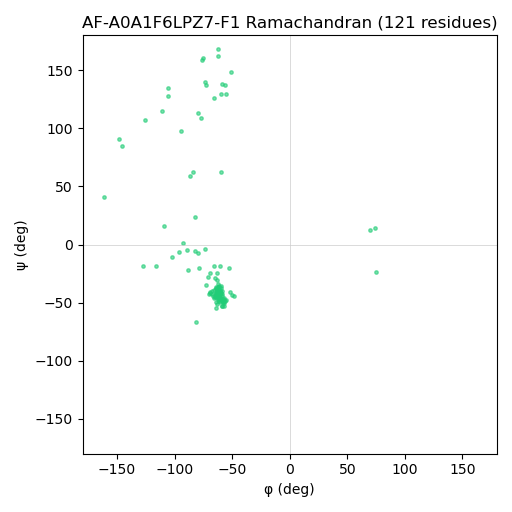A N 1
ATOM 923 C CA . THR A 1 116 ? -3.846 2.011 -0.418 1.00 95.75 116 THR A CA 1
ATOM 924 C C . THR A 1 116 ? -4.994 3.026 -0.479 1.00 95.75 116 THR A C 1
ATOM 926 O O . THR A 1 116 ? -5.389 3.561 0.557 1.00 95.75 116 THR A O 1
ATOM 929 N N . GLU A 1 117 ? -5.548 3.287 -1.666 1.00 95.56 117 GLU A N 1
ATOM 930 C CA . GLU A 1 117 ? -6.712 4.164 -1.867 1.00 95.56 117 GLU A CA 1
ATOM 931 C C . GLU A 1 117 ? -7.977 3.568 -1.244 1.00 95.56 117 GLU A C 1
ATOM 933 O O . GLU A 1 117 ? -8.687 4.269 -0.522 1.00 95.56 117 GLU A O 1
ATOM 938 N N . PHE A 1 118 ? -8.208 2.267 -1.436 1.00 93.19 118 PHE A N 1
ATOM 939 C CA . PHE A 1 118 ? -9.311 1.550 -0.801 1.00 93.19 118 PHE A CA 1
ATOM 940 C C . PHE A 1 118 ? -9.231 1.648 0.724 1.00 93.19 118 PHE A C 1
ATOM 942 O O . PHE A 1 118 ? -10.202 2.026 1.378 1.00 93.19 118 PHE A O 1
ATOM 949 N N . LEU A 1 119 ? -8.060 1.376 1.307 1.00 91.62 119 LEU A N 1
ATOM 950 C CA . LEU A 1 119 ? -7.876 1.487 2.750 1.00 91.62 119 LEU A CA 1
ATOM 951 C C . LEU A 1 119 ? -8.095 2.926 3.240 1.00 91.62 119 LEU A C 1
ATOM 953 O O . LEU A 1 119 ? -8.739 3.128 4.264 1.00 91.62 119 LEU A O 1
ATOM 957 N N . LEU A 1 120 ? -7.612 3.931 2.505 1.00 93.19 120 LEU A N 1
ATOM 958 C CA . LEU A 1 120 ? -7.823 5.340 2.848 1.00 93.19 120 LEU A CA 1
ATOM 959 C C . LEU A 1 120 ? -9.312 5.721 2.893 1.00 93.19 120 LEU A C 1
ATOM 961 O O . LEU A 1 120 ? -9.688 6.545 3.725 1.00 93.19 120 LEU A O 1
ATOM 965 N N . GLU A 1 121 ? -10.134 5.147 2.013 1.00 91.00 121 GLU A N 1
ATOM 966 C CA . GLU A 1 121 ? -11.585 5.366 1.976 1.00 91.00 121 GLU A CA 1
ATOM 967 C C . GLU A 1 121 ? -12.312 4.680 3.144 1.00 91.00 121 GLU A C 1
ATOM 969 O O . GLU A 1 121 ? -13.312 5.202 3.637 1.00 91.00 121 GLU A O 1
ATOM 974 N N . LYS A 1 122 ? -11.834 3.506 3.580 1.00 87.25 122 LYS A N 1
ATOM 975 C CA . LYS A 1 122 ? -12.490 2.700 4.627 1.00 87.25 122 LYS A CA 1
ATOM 976 C C . LYS A 1 122 ? -12.070 3.045 6.053 1.00 87.25 122 LYS A C 1
ATOM 978 O O . LYS A 1 122 ? -12.816 2.727 6.979 1.00 87.25 122 LYS A O 1
ATOM 983 N N . LEU A 1 123 ? -10.903 3.663 6.239 1.00 84.12 123 LEU A N 1
ATOM 984 C CA . LEU A 1 123 ? -10.480 4.223 7.529 1.00 84.12 123 LEU A CA 1
ATOM 985 C C . LEU A 1 123 ? -11.246 5.487 7.857 1.00 84.12 123 LEU A C 1
ATOM 987 O O . LEU A 1 123 ? -11.471 5.747 9.063 1.00 84.12 123 LEU A O 1
#

Secondary structure (DSSP, 8-state):
-PPPPPHHHHHHHHHHHHHHHHHHHHHHTT-B---SS-SSS---S-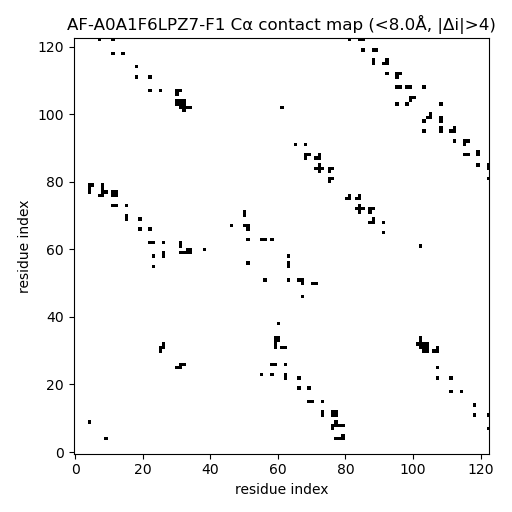--GGGS-TTGGGS-HHHHHHHHHHHHHHHHHHTT-HHHHHHHHHHHHHHHHHHBTTTB-HHHHHHHHHHHHHHHHH-

Radius of gyration: 14.11 Å; Cα contacts (8 Å, |Δi|>4): 122; chains: 1; bounding box: 37×24×44 Å

Sequence (123 aa):
MKPIPTDAGFICDTFILDLIGQVREAVTAGWIKHDLRKDRDEDDDDGDESDLSNPDKQLPGVAKSIIRKLTKVRRECMRGKFGNAREKLRTLIRQVNAQRGKHLTEESYALIKFNTEFLLEKL

Solvent-accessible surface area (backbone atoms only — not comparable to full-atom values): 7021 Å² total; per-residue (Å²): 133,82,80,80,62,51,73,69,19,50,52,45,44,55,52,45,54,51,51,46,50,51,54,52,51,31,41,76,72,60,30,42,50,70,69,90,84,61,101,75,82,79,86,88,59,99,68,62,70,85,58,48,55,82,78,44,72,78,46,38,66,68,56,40,53,52,41,38,53,48,47,51,29,35,54,27,29,62,68,68,37,44,70,62,21,43,53,51,40,56,53,48,47,54,50,48,62,72,31,46,78,76,40,21,36,71,66,43,32,50,55,54,44,52,54,46,53,53,49,52,73,75,99

Nearest PDB structures (foldseek):
  6dha-assembly1_A  TM=4.774E-01  e=8.815E+00  Homo sapiens
  8jj5-assembly1_A  TM=3.779E-01  e=6.799E+00  Sus scrofa

Mean predicted aligned error: 6.29 Å

pLDDT: mean 85.25, std 15.16, range [42.41, 97.38]